Protein AF-A0A944C8R0-F1 (afdb_monomer_lite)

Radius of gyration: 14.32 Å; chains: 1; bounding box: 34×36×35 Å

pLDDT: mean 72.04, std 21.18, range [24.22, 94.56]

Foldseek 3Di:
DDPDDDDPVLQDDDDDDDPPPDDKDKDSDQDADFKKWKWFAFPPRQTADIDMDNDPVVVLVVCVVVDPCNVRGDHMIMITAPHPVRNVVVSLVCCVPVVHNHPVVSPPPDDD

Sequence (112 aa):
MRIRSIRPEFWEAGEIDPRDLQSFKRFETAPPGQEFLYRLYGEEMELLYVGITWNPFARWTAHSRKHDWWDQVSHVDIYLCANERAARELETWCIKSLYPRHNKHQRKGWRA

Structure (mmCIF, N/CA/C/O backbone):
data_AF-A0A944C8R0-F1
#
_entry.id   AF-A0A944C8R0-F1
#
loop_
_atom_site.group_PDB
_atom_site.id
_atom_site.type_symbol
_atom_site.label_atom_id
_atom_site.label_alt_id
_atom_site.label_comp_id
_atom_site.label_asym_id
_atom_site.label_entity_id
_atom_site.label_seq_id
_atom_site.pdbx_PDB_ins_code
_atom_site.Cartn_x
_atom_site.Cartn_y
_atom_site.Cartn_z
_atom_site.occupancy
_atom_site.B_iso_or_equiv
_atom_site.auth_seq_id
_atom_site.auth_comp_id
_atom_site.auth_asym_id
_atom_site.auth_atom_id
_atom_site.pdbx_PDB_model_num
ATOM 1 N N . MET A 1 1 ? -17.644 -19.747 6.125 1.00 32.00 1 MET A N 1
ATOM 2 C CA . MET A 1 1 ? -17.904 -18.662 5.156 1.00 32.00 1 MET A CA 1
ATOM 3 C C . MET A 1 1 ? -16.740 -18.620 4.170 1.00 32.00 1 MET A C 1
ATOM 5 O O . MET A 1 1 ? -15.615 -18.398 4.591 1.00 32.00 1 MET A O 1
ATOM 9 N N . ARG A 1 2 ? -16.957 -18.987 2.898 1.00 24.22 2 ARG A N 1
ATOM 10 C CA . ARG A 1 2 ? -15.915 -18.959 1.852 1.00 24.22 2 ARG A CA 1
ATOM 11 C C . ARG A 1 2 ? -15.828 -17.529 1.328 1.00 24.22 2 ARG A C 1
ATOM 13 O O . ARG A 1 2 ? -16.732 -17.112 0.613 1.00 24.22 2 ARG A O 1
ATOM 20 N N . ILE A 1 3 ? -14.770 -16.800 1.669 1.00 26.27 3 ILE A N 1
ATOM 21 C CA . ILE A 1 3 ? -14.499 -15.488 1.072 1.00 26.27 3 ILE A CA 1
ATOM 22 C C . ILE A 1 3 ? -14.032 -15.751 -0.366 1.00 26.27 3 ILE A C 1
ATOM 24 O O . ILE A 1 3 ? -12.885 -16.124 -0.612 1.00 26.27 3 ILE A O 1
ATOM 28 N N . ARG A 1 4 ? -14.983 -15.696 -1.304 1.00 27.22 4 ARG A N 1
ATOM 29 C CA . ARG A 1 4 ? -14.753 -15.745 -2.747 1.00 27.22 4 ARG A CA 1
ATOM 30 C C . ARG A 1 4 ? -14.655 -14.306 -3.234 1.00 27.22 4 ARG A C 1
ATOM 32 O O . ARG A 1 4 ? -15.599 -13.554 -3.056 1.00 27.22 4 ARG A O 1
ATOM 39 N N . SER A 1 5 ? -13.546 -14.002 -3.895 1.00 31.31 5 SER A N 1
ATOM 40 C CA . SER A 1 5 ? -13.265 -12.742 -4.579 1.00 31.31 5 SER A CA 1
ATOM 41 C C . SER A 1 5 ? -12.993 -11.548 -3.667 1.00 31.31 5 SER A C 1
ATOM 43 O O . 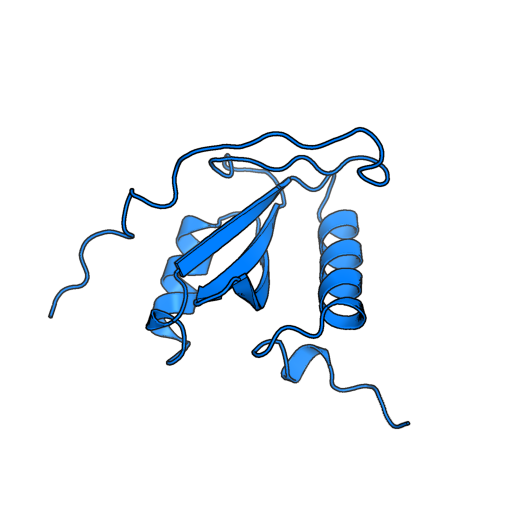SER A 1 5 ? -13.839 -11.082 -2.913 1.00 31.31 5 SER A O 1
ATOM 45 N N . ILE A 1 6 ? -11.777 -11.027 -3.809 1.00 36.56 6 ILE A N 1
ATOM 46 C CA . ILE A 1 6 ? -11.453 -9.633 -3.523 1.00 36.56 6 ILE A CA 1
ATOM 47 C C . ILE A 1 6 ? -12.479 -8.787 -4.294 1.00 36.56 6 ILE A C 1
ATOM 49 O O . ILE A 1 6 ? -12.777 -9.081 -5.455 1.00 36.56 6 ILE A O 1
ATOM 53 N N . ARG A 1 7 ? -13.083 -7.824 -3.606 1.00 37.47 7 ARG A N 1
ATOM 54 C CA . ARG A 1 7 ? -14.153 -6.960 -4.107 1.00 37.47 7 ARG A CA 1
ATOM 55 C C . ARG A 1 7 ? -13.658 -6.114 -5.307 1.00 37.47 7 ARG A C 1
ATOM 57 O O . ARG A 1 7 ? -12.680 -5.382 -5.139 1.00 37.47 7 ARG A O 1
ATOM 64 N N . PRO A 1 8 ? -14.240 -6.260 -6.519 1.00 38.97 8 PRO A N 1
ATOM 65 C CA . PRO A 1 8 ? -13.860 -5.529 -7.737 1.00 38.97 8 PRO A CA 1
ATOM 66 C C . PRO A 1 8 ? -14.179 -4.026 -7.728 1.00 38.97 8 PRO A C 1
ATOM 68 O O . PRO A 1 8 ? -13.929 -3.349 -8.715 1.00 38.97 8 PRO A O 1
ATOM 71 N N . GLU A 1 9 ? -14.747 -3.491 -6.650 1.00 42.00 9 GLU A N 1
ATOM 72 C CA . GLU A 1 9 ? -15.137 -2.079 -6.548 1.00 42.00 9 GLU A CA 1
ATOM 73 C C . GLU A 1 9 ? -14.003 -1.111 -6.134 1.00 42.00 9 GLU A C 1
ATOM 75 O O . GLU A 1 9 ? -14.178 0.097 -6.221 1.00 42.00 9 GLU A O 1
ATOM 80 N N . PHE A 1 10 ? -12.812 -1.598 -5.766 1.00 41.78 10 PHE A N 1
ATOM 81 C CA . PHE A 1 10 ? -11.601 -0.771 -5.566 1.00 41.78 10 PHE A CA 1
ATOM 82 C C . PHE A 1 10 ? -10.860 -0.369 -6.870 1.00 41.78 10 PHE A C 1
ATOM 84 O O . PHE A 1 10 ? -9.647 -0.175 -6.842 1.00 41.78 10 PHE A O 1
ATOM 91 N N . TRP A 1 11 ? -11.553 -0.299 -8.015 1.00 43.12 11 TRP A N 1
ATOM 92 C CA . TRP A 1 11 ? -10.946 -0.323 -9.361 1.00 43.12 11 TRP A CA 1
ATOM 93 C C . TRP A 1 11 ? -11.340 0.869 -10.271 1.00 43.12 11 TRP A C 1
ATOM 95 O O . TRP A 1 11 ? -11.601 0.646 -11.447 1.00 43.12 11 TRP A O 1
ATOM 105 N N . GLU A 1 12 ? -11.371 2.123 -9.786 1.00 33.41 12 GLU A N 1
ATOM 106 C CA . GLU A 1 12 ? -11.540 3.324 -10.650 1.00 33.41 12 GLU A CA 1
ATOM 107 C C . GLU A 1 12 ? -10.682 4.543 -10.209 1.00 33.41 12 GLU A C 1
ATOM 109 O O . GLU A 1 12 ? -10.360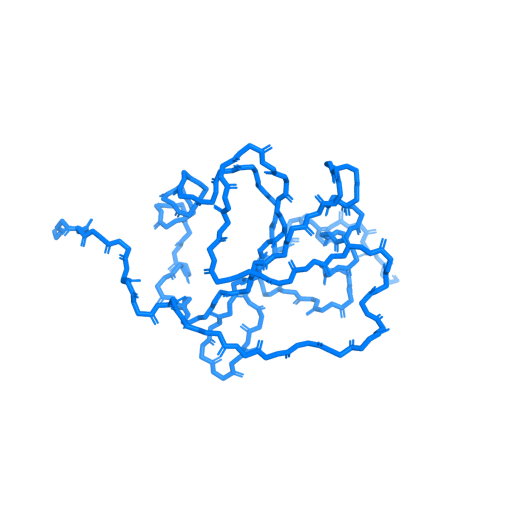 4.700 -9.029 1.00 33.41 12 GLU A O 1
ATOM 114 N N . ALA A 1 13 ? -10.269 5.385 -11.176 1.00 37.91 13 ALA A N 1
ATOM 115 C CA . ALA A 1 13 ? -9.169 6.371 -11.095 1.00 37.91 13 ALA A CA 1
ATOM 116 C C . ALA A 1 13 ? -9.525 7.851 -10.832 1.00 37.91 13 ALA A C 1
ATOM 118 O O . ALA A 1 13 ? -10.628 8.317 -11.100 1.00 37.91 13 ALA A O 1
ATOM 119 N N . GLY A 1 14 ? -8.490 8.612 -10.425 1.00 40.38 14 GLY A N 1
ATOM 120 C CA . GLY A 1 14 ? -8.384 10.081 -10.478 1.00 40.38 14 GLY A CA 1
ATOM 121 C C . GLY A 1 14 ? -6.915 10.561 -10.599 1.00 40.38 14 GLY A C 1
ATOM 122 O O . GLY A 1 14 ? -5.997 9.808 -10.265 1.00 40.38 14 GLY A O 1
ATOM 123 N N . GLU A 1 15 ? -6.694 11.787 -11.105 1.00 36.91 15 GLU A N 1
ATOM 124 C CA . GLU A 1 15 ? -5.398 12.322 -11.601 1.00 36.91 15 GLU A CA 1
ATOM 125 C C . GLU A 1 15 ? -4.365 12.762 -10.531 1.00 36.91 15 GLU A C 1
ATOM 127 O O . GLU A 1 15 ? -4.708 13.031 -9.379 1.00 36.91 15 GLU A O 1
ATOM 132 N N . ILE A 1 16 ? -3.084 12.860 -10.938 1.00 46.03 16 ILE A N 1
ATOM 133 C CA . ILE A 1 16 ? -1.928 13.318 -10.132 1.00 46.03 16 ILE A CA 1
ATOM 134 C C . ILE A 1 16 ? -1.115 14.404 -10.877 1.00 46.03 16 ILE A C 1
ATOM 136 O O . ILE A 1 16 ? -0.984 14.353 -12.098 1.00 46.03 16 ILE A O 1
ATOM 140 N N . ASP A 1 17 ? -0.566 15.363 -10.114 1.00 35.34 17 ASP A N 1
ATOM 141 C CA . ASP A 1 17 ? 0.031 16.651 -10.518 1.00 35.34 17 ASP A CA 1
ATOM 142 C C . ASP A 1 17 ? 1.578 16.736 -10.308 1.00 35.34 17 ASP A C 1
ATOM 144 O O . ASP A 1 17 ? 2.131 16.068 -9.428 1.00 35.34 17 ASP A O 1
ATOM 148 N N . PRO A 1 18 ? 2.302 17.576 -11.092 1.00 37.94 18 PRO A N 1
ATOM 149 C CA . PRO A 1 18 ? 3.661 17.354 -11.621 1.00 37.94 18 PRO A CA 1
ATOM 150 C C . PRO A 1 18 ? 4.877 17.449 -10.683 1.00 37.94 18 PRO A C 1
ATOM 152 O O . PRO A 1 18 ? 5.976 17.780 -11.136 1.00 37.94 18 PRO A O 1
ATOM 155 N N . ARG A 1 19 ? 4.737 17.160 -9.390 1.00 40.16 19 ARG A N 1
ATOM 156 C CA . ARG A 1 19 ? 5.864 17.111 -8.437 1.00 40.16 19 ARG A CA 1
ATOM 157 C C . ARG A 1 19 ? 6.049 15.734 -7.805 1.00 40.16 19 ARG A C 1
ATOM 159 O O . ARG A 1 19 ? 6.727 15.648 -6.792 1.00 40.16 19 ARG A O 1
ATOM 166 N N . ASP A 1 20 ? 5.509 14.667 -8.391 1.00 49.31 20 ASP A N 1
ATOM 167 C CA . ASP A 1 20 ? 5.799 13.276 -8.012 1.00 49.31 20 ASP A CA 1
ATOM 168 C C . ASP A 1 20 ? 7.312 13.027 -8.035 1.00 49.31 20 ASP A C 1
ATOM 170 O O . ASP A 1 20 ? 7.903 12.883 -9.104 1.00 49.31 20 ASP A O 1
ATOM 174 N N . LEU A 1 21 ? 7.967 13.060 -6.870 1.00 45.22 21 LEU A N 1
ATOM 175 C CA . LEU A 1 21 ? 9.410 13.304 -6.768 1.00 45.22 21 LEU A CA 1
ATOM 176 C C . LEU A 1 21 ? 10.254 12.125 -7.302 1.00 45.22 21 LEU A C 1
ATOM 178 O O . LEU A 1 21 ? 10.737 11.272 -6.565 1.00 45.22 21 LEU A O 1
ATOM 182 N N . GLN A 1 22 ? 10.431 12.179 -8.624 1.00 46.97 22 GLN A N 1
ATOM 183 C CA . GLN A 1 22 ? 11.381 11.538 -9.535 1.00 46.97 22 GLN A CA 1
ATOM 184 C C . GLN A 1 22 ? 11.180 10.067 -9.940 1.00 46.97 22 GLN A C 1
ATOM 186 O O . GLN A 1 22 ? 12.167 9.381 -10.190 1.00 46.97 22 GLN A O 1
ATOM 191 N N . SER A 1 23 ? 9.921 9.649 -10.167 1.00 51.62 23 SER A N 1
ATOM 192 C CA . SER A 1 23 ? 9.458 8.556 -11.078 1.00 51.62 23 SER A CA 1
ATOM 193 C C . SER A 1 23 ? 8.533 7.518 -10.417 1.00 51.62 23 SER A C 1
ATOM 195 O O . SER A 1 23 ? 8.753 6.313 -10.552 1.00 51.62 23 SER A O 1
ATOM 197 N N . PHE A 1 24 ? 7.480 7.954 -9.720 1.00 56.12 24 PHE A N 1
ATOM 198 C CA . PHE A 1 24 ? 6.422 7.059 -9.235 1.00 56.12 24 PHE A CA 1
ATOM 199 C C . PHE A 1 24 ? 5.094 7.435 -9.883 1.00 56.12 24 PHE A C 1
ATOM 201 O O . PHE A 1 24 ? 4.726 8.603 -9.885 1.00 56.12 24 PHE A O 1
ATOM 208 N N . LYS A 1 25 ? 4.372 6.452 -10.426 1.00 63.09 25 LYS A N 1
ATOM 209 C CA . LYS A 1 25 ? 3.057 6.662 -11.050 1.00 63.09 25 LYS A CA 1
ATOM 210 C C . LYS A 1 25 ? 2.009 5.860 -10.289 1.00 63.09 25 LYS A C 1
ATOM 212 O O . LYS A 1 25 ? 2.261 4.697 -9.982 1.00 63.09 25 LYS A O 1
ATOM 217 N N . ARG A 1 26 ? 0.863 6.471 -9.966 1.00 67.00 26 ARG A N 1
ATOM 218 C CA . ARG A 1 26 ? -0.285 5.756 -9.385 1.00 67.00 26 ARG A CA 1
ATOM 219 C C . ARG A 1 26 ? -1.006 4.966 -10.472 1.00 67.00 26 ARG A C 1
ATOM 221 O O . ARG A 1 26 ? -1.159 5.460 -11.588 1.00 67.00 26 ARG A O 1
ATOM 228 N N . PHE A 1 27 ? -1.438 3.756 -10.140 1.00 60.41 27 PHE A N 1
ATOM 229 C CA . PHE A 1 27 ? -2.168 2.878 -11.048 1.00 60.41 27 PHE A CA 1
ATOM 230 C C . PHE A 1 27 ? -3.499 2.450 -10.447 1.00 60.41 27 PHE A C 1
ATOM 232 O O . PHE A 1 27 ? -3.601 2.229 -9.243 1.00 60.41 27 PHE A O 1
ATOM 239 N N . GLU A 1 28 ? -4.476 2.260 -11.330 1.00 60.91 28 GLU A N 1
ATOM 240 C CA . GLU A 1 28 ? -5.734 1.559 -11.049 1.00 60.91 28 GLU A CA 1
ATOM 241 C C . GLU A 1 28 ? -5.478 0.081 -10.734 1.00 60.91 28 GLU A C 1
ATOM 243 O O . GLU A 1 28 ? -6.099 -0.505 -9.855 1.00 60.91 28 GLU A O 1
ATOM 248 N N . THR A 1 29 ? -4.513 -0.523 -11.436 1.00 59.94 29 THR A N 1
ATOM 249 C CA . THR A 1 29 ? -4.142 -1.935 -11.304 1.00 59.94 29 THR A CA 1
ATOM 250 C C . THR A 1 29 ? -2.633 -2.089 -11.410 1.00 59.94 29 THR A C 1
ATOM 252 O O . THR A 1 29 ? -2.030 -1.493 -12.302 1.00 59.94 29 THR A O 1
ATOM 255 N N . ALA A 1 30 ? -2.009 -2.912 -10.567 1.00 65.50 30 ALA A N 1
ATOM 256 C CA . ALA A 1 30 ? -0.575 -3.180 -10.677 1.00 65.50 30 ALA A CA 1
ATOM 257 C C . ALA A 1 30 ? -0.295 -4.296 -11.707 1.00 65.50 30 ALA A C 1
ATOM 259 O O . ALA A 1 30 ? -0.670 -5.448 -11.459 1.00 65.50 30 ALA A O 1
ATOM 260 N N . PRO A 1 31 ? 0.344 -3.996 -12.855 1.00 63.97 31 PRO A N 1
ATOM 261 C CA . PRO A 1 31 ? 0.716 -5.018 -13.829 1.00 63.97 31 PRO A CA 1
ATOM 262 C C . PRO A 1 31 ? 1.795 -5.970 -13.274 1.00 63.97 31 PRO A C 1
ATOM 264 O O . PRO A 1 31 ? 2.622 -5.571 -12.459 1.00 63.97 31 PRO A O 1
ATOM 267 N N . PRO A 1 32 ? 1.827 -7.242 -13.697 1.00 64.06 32 PRO A N 1
ATOM 268 C CA . PRO A 1 32 ? 2.817 -8.199 -13.209 1.00 64.06 32 PRO A CA 1
ATOM 269 C C . PRO A 1 32 ? 4.242 -7.852 -13.672 1.00 64.06 32 PRO A C 1
ATOM 271 O O . PRO A 1 32 ? 4.441 -7.310 -14.758 1.00 64.06 32 PRO A O 1
ATOM 274 N N . GLY A 1 33 ? 5.244 -8.235 -12.873 1.00 64.50 33 GLY A N 1
ATOM 275 C CA . GLY A 1 33 ? 6.663 -8.137 -13.251 1.00 64.50 33 GLY A CA 1
ATOM 276 C C . GLY A 1 33 ? 7.326 -6.785 -12.967 1.00 64.50 33 GLY A C 1
ATOM 277 O O . GLY A 1 33 ? 8.406 -6.517 -13.484 1.00 64.50 33 GLY A O 1
ATOM 278 N N . GLN A 1 34 ? 6.694 -5.944 -12.152 1.00 78.44 34 GLN A N 1
ATOM 279 C CA . GLN A 1 34 ? 7.222 -4.656 -11.705 1.00 78.44 34 GLN A CA 1
ATOM 280 C C . GLN A 1 34 ? 7.194 -4.559 -10.176 1.00 78.44 34 GLN A C 1
ATOM 282 O O . GLN A 1 34 ? 6.520 -5.354 -9.533 1.00 78.44 34 GLN A O 1
ATOM 287 N N . GLU A 1 35 ? 7.906 -3.592 -9.595 1.00 85.75 35 GLU A N 1
ATOM 288 C CA . GLU A 1 35 ? 7.902 -3.340 -8.148 1.00 85.75 35 GLU A CA 1
ATOM 289 C C . GLU A 1 35 ? 6.902 -2.245 -7.795 1.00 85.75 35 GLU A C 1
ATOM 291 O O . GLU A 1 35 ? 6.960 -1.148 -8.349 1.00 85.75 35 GLU A O 1
ATOM 296 N N . PHE A 1 36 ? 6.007 -2.521 -6.850 1.00 87.94 36 PHE A N 1
ATOM 297 C CA . PHE A 1 36 ? 4.968 -1.584 -6.438 1.00 87.94 36 PHE A CA 1
ATOM 298 C C . PHE A 1 36 ? 5.068 -1.250 -4.966 1.00 87.94 36 PHE A C 1
ATOM 300 O O . PHE A 1 36 ? 5.289 -2.136 -4.146 1.00 87.94 36 PHE A O 1
ATOM 307 N N . LEU A 1 37 ? 4.782 0.002 -4.629 1.00 89.94 37 LEU A N 1
ATOM 308 C CA . LEU A 1 37 ? 4.364 0.398 -3.294 1.00 89.94 37 LEU A CA 1
ATOM 309 C C . LEU A 1 37 ? 2.844 0.461 -3.253 1.00 89.94 37 LEU A C 1
ATOM 311 O O . LEU A 1 37 ? 2.224 1.055 -4.127 1.00 89.94 37 LEU A O 1
ATOM 315 N N . TYR A 1 38 ? 2.239 -0.101 -2.217 1.00 90.75 38 TYR A N 1
ATOM 316 C CA . TYR A 1 38 ? 0.819 0.046 -1.953 1.00 90.75 38 TYR A CA 1
ATOM 317 C C . TYR A 1 38 ? 0.578 0.648 -0.575 1.00 90.75 38 TYR A C 1
ATOM 319 O O . TYR A 1 38 ? 1.345 0.439 0.370 1.00 90.75 38 TYR A O 1
ATOM 327 N N . ARG A 1 39 ? -0.516 1.393 -0.467 1.00 91.38 39 ARG A N 1
ATOM 328 C CA . ARG A 1 39 ? -1.016 1.974 0.775 1.00 91.38 39 ARG A CA 1
ATOM 329 C C . ARG A 1 39 ? -2.441 1.497 0.972 1.00 91.38 39 ARG A C 1
ATOM 331 O O . ARG A 1 39 ? -3.252 1.606 0.060 1.00 91.38 39 ARG A O 1
ATOM 338 N N . LEU A 1 40 ? -2.715 0.943 2.141 1.00 91.75 40 LEU A N 1
ATOM 339 C CA . LEU A 1 40 ? -4.033 0.485 2.544 1.00 91.75 40 LEU A CA 1
ATOM 340 C C . LEU A 1 40 ? -4.618 1.519 3.488 1.00 91.75 40 LEU A C 1
ATOM 342 O O . LEU A 1 40 ? -3.974 1.895 4.473 1.00 91.75 40 LEU A O 1
ATOM 346 N N . TYR A 1 41 ? -5.832 1.933 3.186 1.00 89.12 41 TYR A N 1
ATOM 347 C CA . TYR A 1 41 ? -6.582 2.910 3.944 1.00 89.12 41 TYR A CA 1
ATOM 348 C C . TYR A 1 41 ? -7.851 2.274 4.490 1.00 89.12 41 TYR A C 1
ATOM 350 O O . TYR A 1 41 ? -8.414 1.372 3.865 1.00 89.12 41 TYR A O 1
ATOM 358 N N . GLY A 1 42 ? -8.263 2.733 5.664 1.00 88.31 42 GLY A N 1
ATOM 359 C CA . GLY A 1 42 ? -9.556 2.419 6.244 1.00 88.31 42 GLY A CA 1
ATOM 360 C C . GLY A 1 42 ? -10.571 3.517 5.981 1.00 88.31 42 GLY A C 1
ATOM 361 O O . GLY A 1 42 ? -10.378 4.385 5.126 1.00 88.31 42 GLY A O 1
ATOM 362 N N . GLU A 1 43 ? -11.672 3.472 6.723 1.00 89.12 43 GLU A N 1
ATOM 363 C CA . GLU A 1 43 ? -12.668 4.542 6.722 1.00 89.12 43 GLU A CA 1
ATOM 364 C C . GLU A 1 43 ? -12.014 5.912 6.980 1.00 89.12 43 GLU A C 1
ATOM 366 O O . GLU A 1 43 ? -10.940 6.014 7.577 1.00 89.12 43 GLU A O 1
ATOM 371 N N . GLU A 1 44 ? -12.635 6.971 6.455 1.00 91.12 44 GLU A N 1
ATOM 372 C CA . GLU A 1 44 ? -12.148 8.354 6.591 1.00 91.12 44 GLU A CA 1
ATOM 373 C C . GLU A 1 44 ? -10.717 8.592 6.058 1.00 91.12 44 GLU A C 1
ATOM 375 O O . GLU A 1 44 ? -10.058 9.558 6.437 1.00 91.12 44 GLU A O 1
ATOM 380 N N . MET A 1 45 ? -10.229 7.735 5.148 1.00 87.75 45 MET A N 1
ATOM 381 C CA . MET A 1 45 ? -8.865 7.789 4.603 1.00 87.75 45 MET A CA 1
ATOM 382 C C . MET A 1 45 ? -7.767 7.631 5.678 1.00 87.75 45 MET A C 1
ATOM 384 O O . MET A 1 45 ? -6.645 8.117 5.498 1.00 87.75 45 MET A O 1
ATOM 388 N N . GLU A 1 46 ? -8.040 6.916 6.781 1.00 92.50 46 GLU A N 1
ATOM 389 C CA . GLU A 1 46 ? -7.011 6.560 7.769 1.00 92.50 46 GLU A CA 1
ATOM 390 C C . GLU A 1 46 ? -5.964 5.635 7.130 1.00 92.50 46 GLU A C 1
ATOM 392 O O . GLU A 1 46 ? -6.288 4.546 6.658 1.00 92.50 46 GLU A O 1
ATOM 397 N N . LEU A 1 47 ? -4.685 6.025 7.143 1.00 92.50 47 LEU A N 1
ATOM 398 C CA . LEU A 1 47 ? -3.615 5.181 6.612 1.00 92.50 47 LEU A CA 1
ATOM 399 C C . LEU A 1 47 ? -3.327 3.998 7.556 1.00 92.50 47 LEU A C 1
ATOM 401 O O . LEU A 1 47 ? -2.657 4.126 8.587 1.00 92.50 47 LEU A O 1
ATOM 405 N N . LEU A 1 48 ? -3.775 2.809 7.160 1.00 93.94 48 LEU A N 1
ATOM 406 C CA . LEU A 1 48 ? -3.629 1.582 7.938 1.00 93.94 48 LEU A CA 1
ATOM 407 C C . LEU A 1 48 ? -2.252 0.952 7.748 1.00 93.94 48 LEU A C 1
ATOM 409 O O . LEU A 1 48 ? -1.594 0.587 8.727 1.00 93.94 48 LEU A O 1
ATOM 413 N N . TYR A 1 49 ? -1.804 0.812 6.502 1.00 94.56 49 TYR A N 1
ATOM 414 C CA . TYR A 1 49 ? -0.585 0.072 6.191 1.00 94.56 49 TYR A CA 1
ATOM 415 C C . TYR A 1 49 ? 0.073 0.555 4.902 1.00 94.56 49 TYR A C 1
ATOM 417 O O . TYR A 1 49 ? -0.603 0.928 3.950 1.00 94.56 49 TYR A O 1
ATOM 425 N N . VAL A 1 50 ? 1.399 0.491 4.850 1.00 92.88 50 VAL A N 1
ATOM 426 C CA . VAL A 1 50 ? 2.195 0.703 3.637 1.00 92.88 50 VAL A CA 1
ATOM 427 C C . VAL A 1 50 ? 3.077 -0.515 3.417 1.00 92.88 50 VAL A C 1
ATOM 429 O O . VAL A 1 50 ? 3.675 -1.018 4.367 1.00 92.88 50 VAL A O 1
ATOM 432 N N . GLY A 1 51 ? 3.160 -0.996 2.182 1.00 93.44 51 GLY A N 1
ATOM 433 C CA . GLY A 1 51 ? 4.024 -2.116 1.837 1.00 93.44 51 GLY A CA 1
ATOM 434 C C . GLY A 1 51 ? 4.525 -2.052 0.406 1.00 93.44 51 GLY A C 1
ATOM 435 O O . GLY A 1 51 ? 3.977 -1.315 -0.408 1.00 93.44 51 GLY A O 1
ATOM 436 N N . ILE A 1 52 ? 5.519 -2.876 0.086 1.00 92.50 52 ILE A N 1
ATOM 437 C CA . ILE A 1 52 ? 5.957 -3.108 -1.297 1.00 92.50 52 ILE A CA 1
ATOM 438 C C . ILE A 1 52 ? 5.724 -4.547 -1.754 1.00 92.50 52 ILE A C 1
ATOM 440 O O . ILE A 1 52 ? 5.649 -5.473 -0.936 1.00 92.50 52 ILE A O 1
ATOM 444 N N . THR A 1 53 ? 5.565 -4.747 -3.061 1.00 91.00 53 THR A N 1
ATOM 445 C CA . THR A 1 53 ? 5.421 -6.072 -3.671 1.00 91.00 53 THR A CA 1
ATOM 446 C C . THR A 1 53 ? 5.563 -6.038 -5.192 1.00 91.00 53 THR A C 1
ATOM 448 O O . THR A 1 53 ? 5.136 -5.084 -5.833 1.00 91.00 53 THR A O 1
ATOM 451 N N . TRP A 1 54 ? 6.037 -7.142 -5.769 1.00 85.81 54 TRP A N 1
ATOM 452 C CA . TRP A 1 54 ? 5.938 -7.426 -7.202 1.00 85.81 54 TRP A CA 1
ATOM 453 C C . TRP A 1 54 ? 4.667 -8.199 -7.602 1.00 85.81 54 TRP A C 1
ATOM 455 O O . TRP A 1 54 ? 4.384 -8.383 -8.786 1.00 85.81 54 TRP A O 1
ATOM 465 N N . ASN A 1 55 ? 3.895 -8.686 -6.619 1.00 84.31 55 ASN A N 1
ATOM 466 C CA . ASN A 1 55 ? 2.658 -9.443 -6.825 1.00 84.31 55 ASN A CA 1
ATOM 467 C C . ASN A 1 55 ? 1.581 -9.040 -5.800 1.00 84.31 55 ASN A C 1
ATOM 469 O O . ASN A 1 55 ? 1.426 -9.697 -4.761 1.00 84.31 55 ASN A O 1
ATOM 473 N N . PRO A 1 56 ? 0.811 -7.977 -6.096 1.00 83.12 56 PRO A N 1
ATOM 474 C CA . PRO A 1 56 ? -0.232 -7.474 -5.207 1.00 83.12 56 PRO A CA 1
ATOM 475 C C . PRO A 1 56 ? -1.286 -8.523 -4.865 1.00 83.12 56 PRO A C 1
ATOM 477 O O . PRO A 1 56 ? -1.640 -8.666 -3.699 1.00 83.12 56 PRO A O 1
ATOM 480 N N . PHE A 1 57 ? -1.730 -9.323 -5.840 1.00 81.12 57 PHE A N 1
ATOM 481 C CA . PHE A 1 57 ? -2.763 -10.335 -5.614 1.00 81.12 57 PHE A CA 1
ATOM 482 C C . PHE A 1 57 ? -2.335 -11.370 -4.565 1.00 81.12 57 PHE A C 1
ATOM 484 O O . PHE A 1 57 ? -3.062 -11.636 -3.600 1.00 81.12 57 PHE A O 1
ATOM 491 N N . ALA A 1 58 ? -1.130 -11.929 -4.719 1.00 82.94 58 ALA A N 1
ATOM 492 C CA . ALA A 1 58 ? -0.583 -12.873 -3.750 1.00 82.94 58 ALA A CA 1
ATOM 493 C C . ALA A 1 58 ? -0.353 -12.199 -2.389 1.00 82.94 58 ALA A C 1
ATOM 495 O O . ALA A 1 58 ? -0.659 -12.787 -1.347 1.00 82.94 58 ALA A O 1
ATOM 496 N N . ARG A 1 59 ? 0.141 -10.952 -2.387 1.00 88.00 59 ARG A N 1
ATOM 497 C CA . ARG A 1 59 ? 0.425 -10.209 -1.157 1.00 88.00 59 ARG A CA 1
ATOM 498 C C . ARG A 1 59 ? -0.840 -9.894 -0.365 1.00 88.00 59 ARG A C 1
ATOM 500 O O . ARG A 1 59 ? -0.855 -10.140 0.839 1.00 88.00 59 ARG A O 1
ATOM 507 N N . TRP A 1 60 ? -1.895 -9.410 -1.011 1.00 85.69 60 TRP A N 1
ATOM 508 C CA . TRP A 1 60 ? -3.170 -9.106 -0.362 1.00 85.69 60 TRP A CA 1
ATOM 509 C C . TRP A 1 60 ? -3.881 -10.364 0.109 1.00 85.69 60 TRP A C 1
ATOM 511 O O . TRP A 1 60 ? -4.356 -10.391 1.236 1.00 85.69 60 TRP A O 1
ATOM 521 N N . THR A 1 61 ? -3.854 -11.444 -0.677 1.00 83.50 61 THR A N 1
ATOM 522 C CA . THR A 1 61 ? -4.378 -12.748 -0.233 1.00 83.50 61 THR A CA 1
ATOM 523 C C . THR A 1 61 ? -3.667 -13.241 1.031 1.00 83.50 61 THR A C 1
ATOM 525 O O . THR A 1 61 ? -4.289 -13.826 1.917 1.00 83.50 61 THR A O 1
ATOM 528 N N . ALA A 1 62 ? -2.353 -13.024 1.134 1.00 85.69 62 ALA A N 1
ATOM 529 C CA . ALA A 1 62 ? -1.601 -13.361 2.336 1.00 85.69 62 ALA A CA 1
ATOM 530 C C . ALA A 1 62 ? -1.935 -12.420 3.506 1.00 85.69 62 ALA A C 1
ATOM 532 O O . ALA A 1 62 ? -2.139 -12.889 4.625 1.00 85.69 62 ALA A O 1
ATOM 533 N N . HIS A 1 63 ? -2.020 -11.110 3.257 1.00 85.38 63 HIS A N 1
ATOM 534 C CA . HIS A 1 63 ? -2.371 -10.119 4.276 1.00 85.38 63 HIS A CA 1
ATOM 535 C C . HIS A 1 63 ? -3.771 -10.353 4.848 1.00 85.38 63 HIS A C 1
ATOM 537 O O . HIS A 1 63 ? -3.912 -10.382 6.068 1.00 85.38 63 HIS A O 1
ATOM 543 N N . SER A 1 64 ? -4.762 -10.617 3.994 1.00 86.75 64 SER A N 1
ATOM 544 C CA . SER A 1 64 ? -6.153 -10.834 4.396 1.00 86.75 64 SER A CA 1
ATOM 545 C C . SER A 1 64 ? -6.350 -12.041 5.300 1.00 86.75 64 SER A C 1
ATOM 547 O O . SER A 1 64 ? -7.310 -12.114 6.055 1.00 86.75 64 SER A O 1
ATOM 549 N N . ARG A 1 65 ? -5.438 -13.013 5.229 1.00 87.25 65 ARG A N 1
ATOM 550 C CA . ARG A 1 65 ? -5.449 -14.201 6.090 1.00 87.25 65 ARG A CA 1
ATOM 551 C C . ARG A 1 65 ? -4.661 -14.005 7.378 1.00 87.25 65 ARG A C 1
ATOM 553 O O . ARG A 1 65 ? -4.880 -14.738 8.335 1.00 87.25 65 ARG A O 1
ATOM 560 N N . LYS A 1 66 ? -3.692 -13.088 7.375 1.00 88.81 66 LYS A N 1
ATOM 56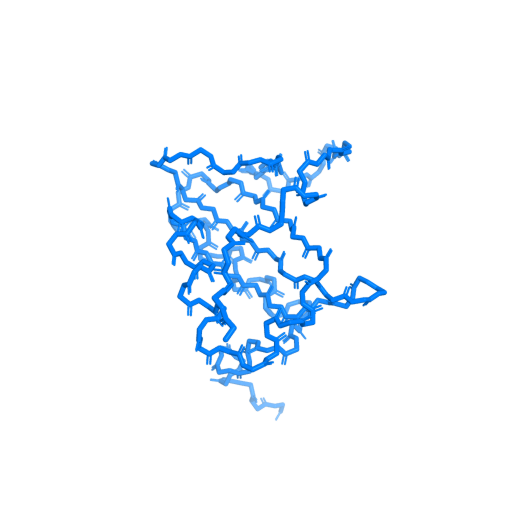1 C CA . LYS A 1 66 ? -2.722 -12.911 8.462 1.00 88.81 66 LYS A CA 1
ATOM 562 C C . LYS A 1 66 ? -3.122 -11.814 9.445 1.00 88.81 66 LYS A C 1
ATOM 564 O O . LYS A 1 66 ? -2.698 -11.858 10.597 1.00 88.81 66 LYS A O 1
ATOM 569 N N . HIS A 1 67 ? -3.865 -10.817 8.985 1.00 87.88 67 HIS A N 1
ATOM 570 C CA . HIS A 1 67 ? -4.134 -9.605 9.740 1.00 87.88 67 HIS A CA 1
ATOM 571 C C . HIS A 1 67 ? -5.626 -9.465 10.032 1.00 87.88 67 HIS A C 1
ATOM 573 O O . HIS A 1 67 ? -6.436 -9.352 9.121 1.00 87.88 67 HIS A O 1
ATOM 579 N N . ASP A 1 68 ? -5.960 -9.443 11.318 1.00 92.19 68 ASP A N 1
ATOM 580 C CA . ASP A 1 68 ? -7.308 -9.247 11.864 1.00 92.19 68 ASP A CA 1
ATOM 581 C C . ASP A 1 68 ? -7.926 -7.886 11.507 1.00 92.19 68 ASP A C 1
ATOM 583 O O . ASP A 1 68 ? -9.141 -7.752 11.427 1.00 92.19 68 ASP A O 1
ATOM 587 N N . TRP A 1 69 ? -7.092 -6.881 11.246 1.00 92.31 69 TRP A N 1
ATOM 588 C CA . TRP A 1 69 ? -7.512 -5.556 10.790 1.00 92.31 69 TRP A CA 1
ATOM 589 C C . TRP A 1 69 ? -7.804 -5.476 9.288 1.00 92.31 69 TRP A C 1
ATOM 591 O O . TRP A 1 69 ? -8.204 -4.415 8.818 1.00 92.31 69 TRP A O 1
ATOM 601 N N . TRP A 1 70 ? -7.609 -6.550 8.514 1.00 90.88 70 TRP A N 1
ATOM 602 C CA . TRP A 1 70 ? -7.793 -6.502 7.059 1.00 90.88 70 TRP A CA 1
ATOM 603 C C . TRP A 1 70 ? -9.203 -6.074 6.640 1.00 90.88 70 TRP A C 1
ATOM 605 O O . TRP A 1 70 ? -9.351 -5.344 5.664 1.00 90.88 70 TRP A O 1
ATOM 615 N N . ASP A 1 71 ? -10.222 -6.466 7.403 1.00 90.88 71 ASP A N 1
ATOM 616 C CA . ASP A 1 71 ? -11.618 -6.113 7.123 1.00 90.88 71 ASP A CA 1
ATOM 617 C C . ASP A 1 71 ? -11.903 -4.605 7.273 1.00 90.88 71 ASP A C 1
ATOM 619 O O . ASP A 1 71 ? -12.961 -4.141 6.865 1.00 90.88 71 ASP A O 1
ATOM 623 N N . GLN A 1 72 ? -10.960 -3.831 7.825 1.00 90.94 72 GLN A N 1
ATOM 624 C CA . GLN A 1 72 ? -11.043 -2.369 7.908 1.00 90.94 72 GLN A CA 1
ATOM 625 C C . GLN A 1 72 ? -10.575 -1.680 6.622 1.00 90.94 72 GLN A C 1
ATOM 627 O O . GLN A 1 72 ? -10.786 -0.482 6.486 1.00 90.94 72 GLN A O 1
ATOM 632 N N . VAL A 1 73 ? -9.917 -2.388 5.694 1.00 90.25 73 VAL A N 1
ATOM 633 C CA . VAL A 1 73 ? -9.397 -1.791 4.457 1.00 90.25 73 VAL A CA 1
ATOM 634 C C . VAL A 1 73 ? -10.555 -1.443 3.519 1.00 90.25 73 VAL A C 1
ATOM 636 O O . VAL A 1 73 ? -11.265 -2.328 3.041 1.00 90.25 73 VAL A O 1
ATOM 639 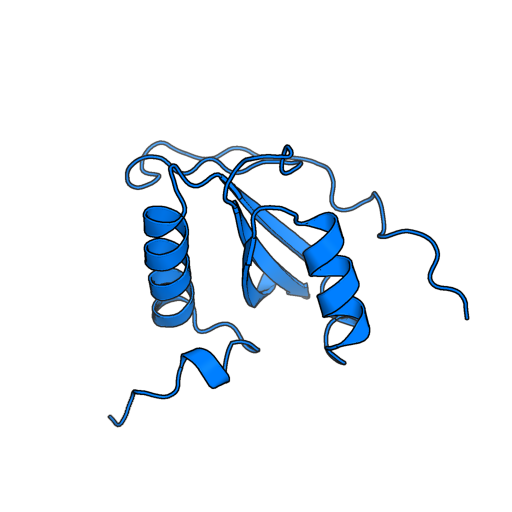N N . SER A 1 74 ? -10.705 -0.156 3.219 1.00 90.06 74 SER A N 1
ATOM 640 C CA . SER A 1 74 ? -11.749 0.394 2.346 1.00 90.06 74 SER A CA 1
ATOM 641 C C . SER A 1 74 ? -11.195 1.122 1.121 1.00 90.06 74 SER A C 1
ATOM 643 O O . SER A 1 74 ? -11.955 1.446 0.215 1.00 90.06 74 SER A O 1
ATOM 645 N N . HIS A 1 75 ? -9.888 1.391 1.064 1.00 86.06 75 HIS A N 1
ATOM 646 C CA . HIS A 1 75 ? -9.263 2.013 -0.101 1.00 86.06 75 HIS A CA 1
ATOM 647 C C . HIS A 1 75 ? -7.801 1.584 -0.244 1.00 86.06 75 HIS A C 1
ATOM 649 O O . HIS A 1 75 ? -7.110 1.321 0.745 1.00 86.06 75 HIS A O 1
ATOM 655 N N . VAL A 1 76 ? -7.320 1.494 -1.485 1.00 85.81 76 VAL A N 1
ATOM 656 C CA . VAL A 1 76 ? -5.944 1.092 -1.792 1.00 85.81 76 VAL A CA 1
ATOM 657 C C . VAL A 1 76 ? -5.346 2.030 -2.829 1.00 85.81 76 VAL A C 1
ATOM 659 O O . VAL A 1 76 ? -5.881 2.176 -3.923 1.00 85.81 76 VAL A O 1
ATOM 662 N N . ASP A 1 77 ? -4.189 2.605 -2.510 1.00 87.38 77 ASP A N 1
ATOM 663 C CA . ASP A 1 77 ? -3.346 3.263 -3.507 1.00 87.38 77 ASP A CA 1
ATOM 664 C C . ASP A 1 77 ? -2.195 2.353 -3.906 1.00 87.38 77 ASP A C 1
ATOM 666 O O . ASP A 1 77 ? -1.589 1.708 -3.051 1.00 87.38 77 ASP A O 1
ATOM 670 N N . ILE A 1 78 ? -1.855 2.343 -5.194 1.00 85.69 78 ILE A N 1
ATOM 671 C CA . ILE A 1 78 ? -0.750 1.556 -5.742 1.00 85.69 78 ILE A CA 1
ATOM 672 C C . ILE A 1 78 ? 0.114 2.456 -6.608 1.00 85.69 78 ILE A C 1
ATOM 674 O O . ILE A 1 78 ? -0.390 3.151 -7.486 1.00 85.69 78 ILE A O 1
ATOM 678 N N . TYR A 1 79 ? 1.419 2.405 -6.382 1.00 82.88 79 TYR A N 1
ATOM 679 C CA . TYR A 1 79 ? 2.429 3.186 -7.073 1.00 82.88 79 TYR A CA 1
ATOM 680 C C . TYR A 1 79 ? 3.457 2.249 -7.690 1.00 82.88 79 TYR A C 1
ATOM 682 O O . TYR A 1 79 ? 4.036 1.428 -6.982 1.00 82.88 79 TYR A O 1
ATOM 690 N N . LEU A 1 80 ? 3.714 2.386 -8.989 1.00 81.94 80 LEU A N 1
ATOM 691 C CA . LEU A 1 80 ? 4.859 1.738 -9.627 1.00 81.94 80 LEU A CA 1
ATOM 692 C C . LEU A 1 80 ? 6.144 2.421 -9.185 1.00 81.94 80 LEU A C 1
ATOM 694 O O . LEU A 1 80 ? 6.250 3.647 -9.246 1.00 81.94 80 LEU A O 1
ATOM 698 N N . CYS A 1 81 ? 7.127 1.616 -8.818 1.00 80.56 81 CYS A N 1
ATOM 699 C CA . CYS A 1 81 ? 8.473 2.039 -8.498 1.00 80.56 81 CYS A CA 1
ATOM 700 C C . CYS A 1 81 ? 9.428 1.692 -9.640 1.00 80.56 81 CYS A C 1
ATOM 702 O O . CYS A 1 81 ? 9.324 0.638 -10.263 1.00 80.56 81 CYS A O 1
ATOM 704 N N . ALA A 1 82 ? 10.404 2.568 -9.883 1.00 76.56 82 ALA A N 1
ATOM 705 C CA . ALA A 1 82 ? 11.402 2.362 -10.932 1.00 76.56 82 ALA A CA 1
ATOM 706 C C . ALA A 1 82 ? 12.212 1.063 -10.749 1.00 76.56 82 ALA A C 1
ATOM 708 O O . ALA A 1 82 ? 12.666 0.467 -11.722 1.00 76.56 82 ALA A O 1
ATOM 709 N N . ASN A 1 83 ? 12.429 0.648 -9.499 1.00 78.44 83 ASN A N 1
ATOM 710 C CA . ASN A 1 83 ? 13.102 -0.590 -9.115 1.00 78.44 83 ASN A CA 1
ATOM 711 C C . ASN A 1 83 ? 12.847 -0.895 -7.626 1.00 78.44 83 ASN A C 1
ATOM 713 O O . ASN A 1 83 ? 12.295 -0.071 -6.892 1.00 78.44 83 ASN A O 1
ATOM 717 N N . GLU A 1 84 ? 13.304 -2.062 -7.170 1.00 83.81 84 GLU A N 1
ATOM 718 C CA . GLU A 1 84 ? 13.141 -2.520 -5.784 1.00 83.81 84 GLU A CA 1
ATOM 719 C C . GLU A 1 84 ? 13.769 -1.558 -4.762 1.00 83.81 84 GLU A C 1
ATOM 721 O O . GLU A 1 84 ? 13.198 -1.306 -3.700 1.00 83.81 84 GLU A O 1
ATOM 726 N N . ARG A 1 85 ? 14.934 -0.975 -5.077 1.00 80.31 85 ARG A N 1
ATOM 727 C CA . ARG A 1 85 ? 15.601 -0.017 -4.186 1.00 80.31 85 ARG A CA 1
ATOM 728 C C . ARG A 1 85 ? 14.740 1.230 -3.983 1.00 80.31 85 ARG A C 1
ATOM 730 O O . ARG A 1 85 ? 14.517 1.619 -2.839 1.00 80.31 85 ARG A O 1
ATOM 737 N N . ALA A 1 86 ? 14.221 1.805 -5.066 1.00 75.88 86 ALA A N 1
ATOM 738 C CA . ALA A 1 86 ? 13.321 2.953 -5.014 1.00 75.88 86 ALA A CA 1
ATOM 739 C C . ALA A 1 86 ? 12.036 2.630 -4.232 1.00 75.88 86 ALA A C 1
ATOM 741 O O . ALA A 1 86 ? 11.577 3.451 -3.439 1.00 75.88 86 ALA A O 1
ATOM 742 N N . ALA A 1 87 ? 11.492 1.417 -4.393 1.00 83.62 87 ALA A N 1
ATOM 743 C CA . ALA A 1 87 ? 10.326 0.959 -3.639 1.00 83.62 87 ALA A CA 1
ATOM 744 C C . ALA A 1 87 ? 10.599 0.927 -2.127 1.00 83.62 87 ALA A C 1
ATOM 746 O O . ALA A 1 87 ? 9.817 1.468 -1.348 1.00 83.62 87 ALA A O 1
ATOM 747 N N . ARG A 1 88 ? 11.735 0.356 -1.706 1.00 84.44 88 ARG A N 1
ATOM 748 C CA . ARG A 1 88 ? 12.139 0.280 -0.289 1.00 84.44 88 ARG A CA 1
ATOM 749 C C . ARG A 1 88 ? 12.416 1.653 0.327 1.00 84.44 88 ARG A C 1
ATOM 751 O O . ARG A 1 88 ? 12.046 1.898 1.478 1.00 84.44 88 ARG A O 1
ATOM 758 N N . GLU A 1 89 ? 13.075 2.542 -0.417 1.00 80.12 89 GLU A N 1
ATOM 759 C CA . GLU A 1 89 ? 13.337 3.920 0.020 1.00 80.12 89 GLU A CA 1
ATOM 760 C C . GLU A 1 89 ? 12.015 4.681 0.224 1.00 80.12 89 GLU A C 1
ATOM 762 O O . GLU A 1 89 ? 11.819 5.302 1.275 1.00 80.12 89 GLU A O 1
ATOM 767 N N . LEU A 1 90 ? 11.069 4.549 -0.716 1.00 8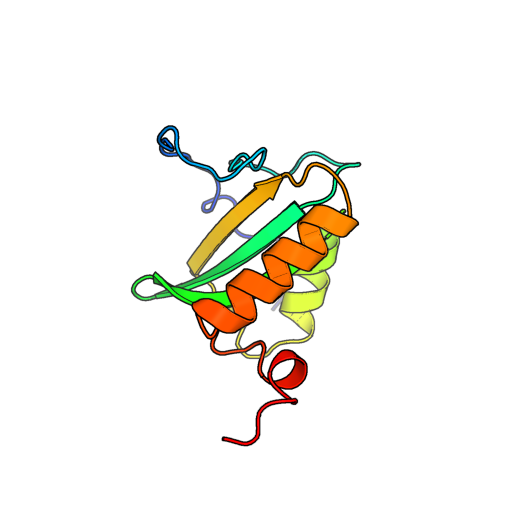0.25 90 LEU A N 1
ATOM 768 C CA . LEU A 1 90 ? 9.750 5.175 -0.621 1.00 80.25 90 LEU A CA 1
ATOM 769 C C . LEU A 1 90 ? 8.888 4.567 0.497 1.00 80.25 90 LEU A C 1
ATOM 771 O O . LEU A 1 90 ? 8.265 5.310 1.251 1.00 80.25 90 LEU A O 1
ATOM 775 N N . GLU A 1 91 ? 8.892 3.241 0.663 1.00 89.06 91 GLU A N 1
ATOM 776 C CA . GLU A 1 91 ? 8.202 2.545 1.761 1.00 89.06 91 GLU A CA 1
ATOM 777 C C . GLU A 1 91 ? 8.685 3.068 3.115 1.00 89.06 91 GLU A C 1
ATOM 779 O O . GLU A 1 91 ? 7.888 3.459 3.971 1.00 89.06 91 GLU A O 1
ATOM 784 N N . THR A 1 92 ? 10.008 3.156 3.275 1.00 84.88 92 THR A N 1
ATOM 785 C CA . THR A 1 92 ? 10.648 3.678 4.483 1.00 84.88 92 THR A CA 1
ATOM 786 C C . THR A 1 92 ? 10.235 5.122 4.748 1.00 84.88 92 THR A C 1
ATOM 788 O O . THR A 1 92 ? 9.908 5.466 5.886 1.00 84.88 92 THR A O 1
ATOM 791 N N . TRP A 1 93 ? 10.240 5.972 3.718 1.00 84.31 93 TRP A N 1
ATOM 792 C CA . TRP A 1 93 ? 9.804 7.359 3.845 1.00 84.31 93 TRP A CA 1
ATOM 793 C C . TRP A 1 93 ? 8.325 7.449 4.241 1.00 84.31 93 TRP A C 1
ATOM 795 O O . TRP A 1 93 ? 8.004 8.153 5.195 1.00 84.31 93 TRP A O 1
ATOM 805 N N . CYS A 1 94 ? 7.431 6.694 3.594 1.00 83.00 94 CYS A N 1
ATOM 806 C CA . CYS A 1 94 ? 6.003 6.687 3.917 1.00 83.00 94 CYS A CA 1
ATOM 807 C C . CYS A 1 94 ? 5.749 6.237 5.361 1.00 83.00 94 CYS A C 1
ATOM 809 O O . CYS A 1 94 ? 4.995 6.884 6.083 1.00 83.00 94 CYS A O 1
ATOM 811 N N . ILE A 1 95 ? 6.402 5.163 5.810 1.00 87.56 95 ILE A N 1
ATOM 812 C CA . ILE A 1 95 ? 6.242 4.660 7.181 1.00 87.56 95 ILE A CA 1
ATOM 813 C C . ILE A 1 95 ? 6.712 5.695 8.211 1.00 87.56 95 ILE A C 1
ATOM 815 O O . ILE A 1 95 ? 6.073 5.856 9.253 1.00 87.56 95 ILE A O 1
ATOM 819 N N . LYS A 1 96 ? 7.819 6.391 7.930 1.00 81.31 96 LYS A N 1
ATOM 820 C CA . LYS A 1 96 ? 8.392 7.402 8.831 1.00 81.31 96 LYS A CA 1
ATOM 821 C C . LYS A 1 96 ? 7.587 8.698 8.853 1.00 81.31 96 LYS A C 1
ATOM 823 O O . LYS A 1 96 ? 7.427 9.274 9.920 1.00 81.31 96 LYS A O 1
ATOM 828 N N . SER A 1 97 ? 7.103 9.147 7.701 1.00 79.19 97 SER A N 1
ATOM 829 C CA . SER A 1 97 ? 6.452 10.452 7.550 1.00 79.19 97 SER A CA 1
ATOM 830 C C . SER A 1 97 ? 4.955 10.402 7.849 1.00 79.19 97 SER A C 1
ATOM 832 O O . SER A 1 97 ? 4.410 11.356 8.393 1.00 79.19 97 SER A O 1
ATOM 834 N N . LEU A 1 98 ? 4.287 9.296 7.500 1.00 85.19 98 LEU A N 1
ATOM 835 C CA . LEU A 1 98 ? 2.823 9.175 7.542 1.00 85.19 98 LEU A CA 1
ATOM 836 C C . LEU A 1 98 ? 2.315 8.289 8.686 1.00 85.19 98 LEU A C 1
ATOM 838 O O . LEU A 1 98 ? 1.113 8.185 8.891 1.00 85.19 98 LEU A O 1
ATOM 842 N N . TYR A 1 99 ? 3.219 7.641 9.426 1.00 88.88 99 TYR A N 1
ATOM 843 C CA . TYR A 1 99 ? 2.919 6.849 10.624 1.00 88.88 99 TYR A CA 1
ATOM 844 C C . TYR A 1 99 ? 1.738 5.859 10.505 1.00 88.88 99 TYR A C 1
ATOM 846 O O . TYR A 1 99 ? 0.898 5.823 11.409 1.00 88.88 99 TYR A O 1
ATOM 854 N N . PRO A 1 100 ? 1.697 4.996 9.467 1.00 93.00 100 PRO A N 1
ATOM 855 C CA . PRO A 1 100 ? 0.636 4.010 9.281 1.00 93.00 100 PRO A CA 1
ATOM 856 C C . PRO A 1 100 ? 0.368 3.192 10.547 1.00 93.00 100 PRO A C 1
ATOM 858 O O . PRO A 1 100 ? 1.300 2.720 11.220 1.00 93.00 100 PRO A O 1
ATOM 861 N N . ARG A 1 101 ? -0.918 2.993 10.849 1.00 93.88 101 ARG A N 1
ATOM 862 C CA . ARG A 1 101 ? -1.400 2.381 12.098 1.00 93.88 101 ARG A CA 1
ATOM 863 C C . ARG A 1 101 ? -0.800 0.998 12.366 1.00 93.88 101 ARG A C 1
ATOM 865 O O . ARG A 1 101 ? -0.502 0.671 13.520 1.00 93.88 101 ARG A O 1
ATOM 872 N N . HIS A 1 102 ? -0.578 0.198 11.322 1.00 93.50 102 HIS A N 1
ATOM 873 C CA . HIS A 1 102 ? -0.203 -1.214 11.430 1.00 93.50 102 HIS A CA 1
ATOM 874 C C . HIS A 1 102 ? 1.254 -1.543 11.046 1.00 93.50 102 HIS A C 1
ATOM 876 O O . HIS A 1 102 ? 1.706 -2.649 11.341 1.00 93.50 102 HIS A O 1
ATOM 882 N N . ASN A 1 103 ? 2.071 -0.604 10.541 1.00 92.62 103 ASN A N 1
ATOM 883 C CA . ASN A 1 103 ? 3.520 -0.830 10.311 1.00 92.62 103 ASN A CA 1
ATOM 884 C C . ASN A 1 103 ? 4.375 -0.760 11.602 1.00 92.62 103 ASN A C 1
ATOM 886 O O . ASN A 1 103 ? 5.554 -0.403 11.574 1.00 92.62 103 ASN A O 1
ATOM 890 N N . LYS A 1 104 ? 3.813 -1.120 12.765 1.00 76.12 104 LYS A N 1
ATOM 891 C CA . LYS A 1 104 ? 4.426 -0.928 14.098 1.00 76.12 104 LYS A CA 1
ATOM 892 C C . LYS A 1 104 ? 5.809 -1.576 14.250 1.00 76.12 104 LYS A C 1
ATOM 894 O O . LYS A 1 104 ? 6.668 -1.031 14.937 1.00 76.12 104 LYS A O 1
ATOM 899 N N . HIS A 1 105 ? 6.047 -2.716 13.601 1.00 66.38 105 HIS A N 1
ATOM 900 C CA . HIS A 1 105 ? 7.331 -3.424 13.676 1.00 66.38 105 HIS A CA 1
ATOM 901 C C . HIS A 1 105 ? 8.461 -2.710 12.925 1.00 66.38 105 HIS A C 1
ATOM 903 O O . HIS A 1 105 ? 9.600 -2.743 13.377 1.00 66.38 105 HIS A O 1
ATOM 909 N N . GLN A 1 106 ? 8.146 -2.010 11.835 1.00 60.59 106 GLN A N 1
ATOM 910 C CA . GLN A 1 106 ? 9.118 -1.264 11.025 1.00 60.59 106 GLN A CA 1
ATOM 911 C C . GLN A 1 106 ? 9.383 0.150 11.576 1.00 60.59 106 GLN A C 1
ATOM 913 O O . GLN A 1 106 ? 10.245 0.863 11.074 1.00 60.59 106 GLN A O 1
ATOM 918 N N . ARG A 1 107 ? 8.685 0.540 12.654 1.00 57.94 107 ARG A N 1
ATOM 919 C CA . ARG A 1 107 ? 8.931 1.774 13.421 1.00 57.94 107 ARG A CA 1
ATOM 920 C C . ARG A 1 107 ? 9.950 1.588 14.558 1.00 57.94 107 ARG A C 1
ATOM 922 O O . ARG A 1 107 ? 10.385 2.577 15.148 1.00 57.94 107 ARG A O 1
ATOM 929 N N . LYS A 1 108 ? 10.327 0.348 14.912 1.00 45.47 108 LYS A N 1
ATOM 930 C CA . LYS A 1 108 ? 11.210 0.063 16.059 1.00 45.47 108 LYS A CA 1
ATOM 931 C C . LYS A 1 108 ? 12.684 0.339 15.734 1.00 45.47 108 LYS A C 1
ATOM 933 O O . LYS A 1 108 ? 13.441 -0.551 15.377 1.00 45.47 108 LYS A O 1
ATOM 938 N N . GLY A 1 109 ? 13.054 1.599 15.918 1.00 47.78 109 GLY A N 1
ATOM 939 C CA . GLY A 1 109 ? 14.426 2.116 15.992 1.00 47.78 109 GLY A CA 1
ATOM 940 C C . GLY A 1 109 ? 14.488 3.534 16.573 1.00 47.78 109 GLY A C 1
ATOM 941 O O . GLY A 1 109 ? 15.563 4.108 16.689 1.00 47.78 109 GLY A O 1
ATOM 942 N N . TRP A 1 110 ? 13.336 4.099 16.947 1.00 41.25 110 TRP A N 1
ATOM 943 C CA . TRP A 1 110 ? 13.219 5.444 17.485 1.00 41.25 110 TRP A CA 1
ATOM 944 C C . TRP A 1 110 ? 13.047 5.391 19.004 1.00 41.25 110 TRP A C 1
ATOM 946 O O . T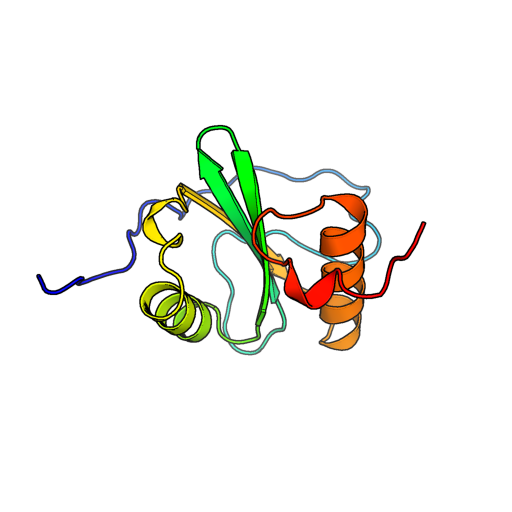RP A 1 110 ? 11.996 4.993 19.512 1.00 41.25 110 TRP A O 1
ATOM 956 N N . ARG A 1 111 ? 14.101 5.778 19.721 1.00 34.91 111 ARG A N 1
ATOM 957 C CA . ARG A 1 111 ? 13.985 6.427 21.026 1.00 34.91 111 ARG A CA 1
ATOM 958 C C . ARG A 1 111 ? 14.101 7.925 20.742 1.00 34.91 111 ARG A C 1
ATOM 960 O O . ARG A 1 111 ? 15.056 8.315 20.075 1.00 34.91 111 ARG A O 1
ATOM 967 N N . ALA A 1 112 ? 13.097 8.691 21.165 1.00 42.34 112 ALA A N 1
ATOM 968 C CA . ALA A 1 112 ? 13.245 10.133 21.329 1.00 42.34 112 ALA A CA 1
ATOM 969 C C . ALA A 1 112 ? 14.327 10.422 22.380 1.00 42.34 112 ALA A C 1
ATOM 971 O O . ALA A 1 112 ? 14.508 9.552 23.269 1.00 42.34 112 ALA A O 1
#

Secondary structure (DSSP, 8-state):
----S--TTS-------S--TTS-EEESS--TTSEEEEEEE-GGG-EEEEEEES-HHHHHHHHHHH-TTGGG--EEEEEEESSHHHHHHHHHHHHHHH--TT-GGGGTT---